Protein AF-A0A951AWW9-F1 (afdb_monomer)

Secondary structure (DSSP, 8-state):
----------SPEEEEEEEE--HHHHHHHHHHHHHHHHTTSS--EEEEEE--S------

Structure (mmCIF, N/CA/C/O backbone):
data_AF-A0A951AWW9-F1
#
_entry.id   AF-A0A951AWW9-F1
#
loop_
_atom_site.group_PDB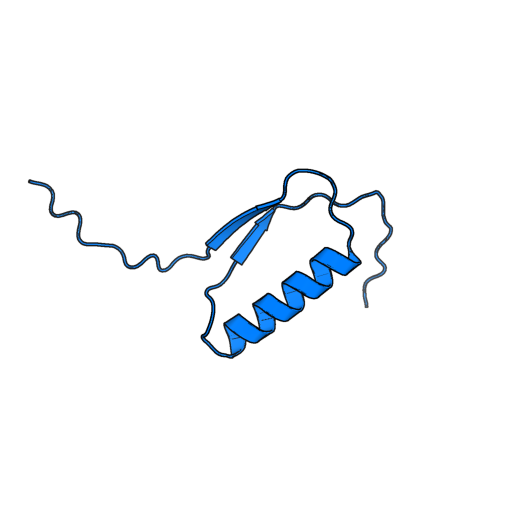
_atom_site.id
_atom_site.type_symbol
_atom_site.label_atom_id
_atom_site.label_alt_id
_atom_site.label_comp_id
_atom_site.label_asym_id
_atom_site.label_entity_id
_atom_site.label_seq_id
_atom_site.pdbx_PDB_ins_code
_atom_site.Cartn_x
_atom_site.Cartn_y
_atom_site.Cartn_z
_atom_site.occupancy
_atom_site.B_iso_or_equiv
_atom_site.auth_seq_id
_atom_site.auth_comp_id
_atom_site.auth_asym_id
_atom_site.auth_atom_id
_atom_site.pdbx_PDB_model_num
ATOM 1 N N . MET A 1 1 ? 2.599 26.061 -33.770 1.00 44.09 1 MET A N 1
ATOM 2 C CA . MET A 1 1 ? 3.359 24.881 -34.222 1.00 44.09 1 MET A CA 1
ATOM 3 C C . MET A 1 1 ? 4.250 24.478 -33.062 1.00 44.09 1 MET A C 1
ATOM 5 O O . MET A 1 1 ? 5.423 24.807 -33.047 1.00 44.09 1 MET A O 1
ATOM 9 N N . ASN A 1 2 ? 3.638 23.920 -32.015 1.00 42.22 2 ASN A N 1
ATOM 10 C CA . ASN A 1 2 ? 4.392 23.343 -30.912 1.00 42.22 2 ASN A CA 1
ATOM 11 C C . ASN A 1 2 ? 4.507 21.862 -31.236 1.00 42.22 2 ASN A C 1
ATOM 13 O O . ASN A 1 2 ? 3.545 21.116 -31.061 1.00 42.22 2 ASN A O 1
ATOM 17 N N . ASP A 1 3 ? 5.668 21.485 -31.761 1.00 52.41 3 ASP A N 1
ATOM 18 C CA . ASP A 1 3 ? 6.163 20.118 -31.688 1.00 52.41 3 ASP A CA 1
ATOM 19 C C . ASP A 1 3 ? 6.333 19.773 -30.205 1.00 52.41 3 ASP A C 1
ATOM 21 O O . ASP A 1 3 ? 7.396 19.941 -29.609 1.00 52.41 3 ASP A O 1
ATOM 25 N N . SER A 1 4 ? 5.248 19.332 -29.574 1.00 48.16 4 SER A N 1
ATOM 26 C CA . SER A 1 4 ? 5.308 18.631 -28.300 1.00 48.16 4 SER A CA 1
ATOM 27 C C . SER A 1 4 ? 5.730 17.207 -28.617 1.00 48.16 4 SER A C 1
ATOM 29 O O . SER A 1 4 ? 4.903 16.307 -28.754 1.00 48.16 4 SER A O 1
ATOM 31 N N . ALA A 1 5 ? 7.037 17.044 -28.822 1.00 48.50 5 ALA A N 1
ATOM 32 C CA . ALA A 1 5 ? 7.686 15.749 -28.857 1.00 48.50 5 ALA A CA 1
ATOM 33 C C . ALA A 1 5 ? 7.125 14.888 -27.718 1.00 48.50 5 ALA A C 1
ATOM 35 O O . ALA A 1 5 ? 7.121 15.308 -26.560 1.00 48.50 5 ALA A O 1
ATOM 36 N N . SER A 1 6 ? 6.609 13.716 -28.089 1.00 56.91 6 SER A N 1
ATOM 37 C CA . SER A 1 6 ? 6.183 12.643 -27.197 1.00 56.91 6 SER A CA 1
ATOM 38 C C . SER A 1 6 ? 7.190 12.490 -26.059 1.00 56.91 6 SER A C 1
ATOM 40 O O . SER A 1 6 ? 8.263 11.921 -26.262 1.00 56.91 6 SER A O 1
ATOM 42 N N . ILE A 1 7 ? 6.845 12.961 -24.858 1.00 55.69 7 ILE A N 1
ATOM 43 C CA . ILE A 1 7 ? 7.447 12.397 -23.658 1.00 55.69 7 ILE A CA 1
ATOM 44 C C . ILE A 1 7 ? 7.055 10.922 -23.698 1.00 55.69 7 ILE A C 1
ATOM 46 O O . ILE A 1 7 ? 5.879 10.578 -23.690 1.00 55.69 7 ILE A O 1
ATOM 50 N N . ALA A 1 8 ? 8.021 10.023 -23.854 1.00 55.62 8 ALA A N 1
ATOM 51 C CA . ALA A 1 8 ? 7.770 8.675 -23.381 1.00 55.62 8 ALA A CA 1
ATOM 52 C C . ALA A 1 8 ? 7.387 8.853 -21.905 1.00 55.62 8 ALA A C 1
ATOM 54 O O . ALA A 1 8 ? 8.151 9.474 -21.166 1.00 55.62 8 ALA A O 1
ATOM 55 N N . GLU A 1 9 ? 6.182 8.444 -21.515 1.00 61.09 9 GLU A N 1
ATOM 56 C CA . GLU A 1 9 ? 5.681 8.519 -20.140 1.00 61.09 9 GLU A CA 1
ATOM 57 C C . GLU A 1 9 ? 6.683 7.805 -19.209 1.00 61.09 9 GLU A C 1
ATOM 59 O O . GLU A 1 9 ? 6.644 6.592 -19.039 1.00 61.09 9 GLU A O 1
ATOM 64 N N . THR A 1 10 ? 7.666 8.544 -18.683 1.00 72.81 10 THR A N 1
ATOM 65 C CA . THR A 1 10 ? 8.813 8.016 -17.910 1.00 72.81 10 THR A CA 1
ATOM 66 C C . THR A 1 10 ? 8.534 8.096 -16.401 1.00 72.81 10 THR A C 1
ATOM 68 O O . THR A 1 10 ? 9.427 7.927 -15.577 1.00 72.81 10 THR A O 1
ATOM 71 N N . GLY A 1 11 ? 7.297 8.420 -16.024 1.00 83.25 11 GLY A N 1
ATOM 72 C CA . GLY A 1 11 ? 6.854 8.503 -14.638 1.00 83.25 11 GLY A CA 1
ATOM 73 C C . GLY A 1 11 ? 6.181 7.213 -14.165 1.00 83.25 11 GLY A C 1
ATOM 74 O O . GLY A 1 11 ? 5.811 6.371 -14.985 1.00 83.25 11 GLY A O 1
ATOM 75 N N . PRO A 1 12 ? 5.996 7.052 -12.845 1.00 93.81 12 PRO A N 1
ATOM 76 C CA . PRO A 1 12 ? 5.178 5.970 -12.320 1.00 93.81 12 PRO A CA 1
ATOM 77 C C . PRO A 1 12 ? 3.736 6.104 -12.820 1.00 93.81 12 PRO A C 1
ATOM 79 O O . PRO A 1 12 ? 3.216 7.211 -12.980 1.00 93.81 12 PRO A O 1
ATOM 82 N N . GLU A 1 13 ? 3.077 4.968 -13.023 1.00 95.50 13 GLU A N 1
ATOM 83 C CA . GLU A 1 13 ? 1.639 4.923 -13.274 1.00 95.50 13 GLU A CA 1
ATOM 84 C C . GLU A 1 13 ? 0.885 5.436 -12.036 1.00 95.50 13 GLU A C 1
ATOM 86 O O . GLU A 1 13 ? 1.314 5.192 -10.909 1.00 95.50 13 GLU A O 1
ATOM 91 N N . TRP A 1 14 ? -0.240 6.126 -12.227 1.00 96.56 14 TRP A N 1
ATOM 92 C CA . TRP A 1 14 ? -1.093 6.611 -11.139 1.00 96.56 14 TRP A CA 1
ATOM 93 C C . TRP A 1 14 ? -2.480 5.985 -11.236 1.00 96.56 14 TRP A C 1
ATOM 95 O O . TRP A 1 14 ? -3.172 6.161 -12.237 1.00 96.56 14 TRP A O 1
ATOM 105 N N . VAL A 1 15 ? -2.896 5.275 -10.187 1.00 96.44 15 VAL A N 1
ATOM 106 C CA . VAL A 1 15 ? -4.197 4.594 -10.123 1.00 96.44 15 VAL A CA 1
ATOM 107 C C . VAL A 1 15 ? -4.876 4.888 -8.790 1.00 96.44 15 VAL A C 1
ATOM 109 O O . VAL A 1 15 ? -4.225 4.945 -7.749 1.00 96.44 15 VAL A O 1
ATOM 112 N N . THR A 1 16 ? -6.203 5.000 -8.808 1.00 97.75 16 THR A N 1
ATOM 113 C CA . THR A 1 16 ? -7.041 5.089 -7.605 1.00 97.75 16 THR A CA 1
ATOM 114 C C . THR A 1 16 ? -8.019 3.919 -7.587 1.00 97.75 16 THR A C 1
ATOM 116 O O . THR A 1 16 ? -8.650 3.626 -8.600 1.00 97.75 16 THR A O 1
ATOM 119 N N . HIS A 1 17 ? -8.148 3.241 -6.448 1.00 97.56 17 HIS A N 1
ATOM 120 C CA . HIS A 1 17 ? -9.218 2.278 -6.205 1.00 97.56 17 HIS A CA 1
ATOM 121 C C . HIS A 1 17 ? -10.360 2.969 -5.462 1.00 97.56 17 HIS A C 1
ATOM 123 O O . HIS A 1 17 ? -10.154 3.513 -4.379 1.00 97.56 17 HIS A O 1
ATOM 129 N N . GLU A 1 18 ? -11.569 2.919 -6.013 1.00 97.38 18 GLU A N 1
ATOM 130 C CA . GLU A 1 18 ? -12.737 3.477 -5.337 1.00 97.38 18 GLU A CA 1
ATOM 131 C C . GLU A 1 18 ? -13.242 2.545 -4.227 1.00 97.38 18 GLU A C 1
ATOM 133 O O . GLU A 1 18 ? -13.523 1.365 -4.449 1.00 97.38 18 GLU A O 1
ATOM 138 N N . GLY A 1 19 ? -13.383 3.101 -3.024 1.00 97.19 19 GLY A N 1
ATOM 139 C CA . GLY A 1 19 ? -13.954 2.430 -1.861 1.00 97.19 19 GLY A CA 1
ATOM 140 C C . GLY A 1 19 ? -13.017 1.448 -1.140 1.00 97.19 19 GLY A C 1
ATOM 141 O O . GLY A 1 19 ? -11.887 1.206 -1.581 1.00 97.19 19 GLY A O 1
ATOM 142 N N . PRO A 1 20 ? -13.491 0.866 -0.017 1.00 97.88 20 PRO A N 1
ATOM 143 C CA . PRO A 1 20 ? -12.663 0.038 0.850 1.00 97.88 20 PRO A CA 1
ATOM 144 C C . PRO A 1 20 ? -12.168 -1.240 0.164 1.00 97.88 20 PRO A C 1
ATOM 146 O O . PRO A 1 20 ? -12.943 -2.082 -0.291 1.00 97.88 20 PRO A O 1
ATOM 149 N N . LEU A 1 21 ? -10.853 -1.413 0.166 1.00 97.81 21 LEU A N 1
ATOM 150 C CA . LEU A 1 21 ? -10.119 -2.547 -0.362 1.00 97.81 21 LEU A CA 1
ATOM 151 C C . LEU A 1 21 ? -9.581 -3.403 0.798 1.00 97.81 21 LEU A C 1
ATOM 153 O O . L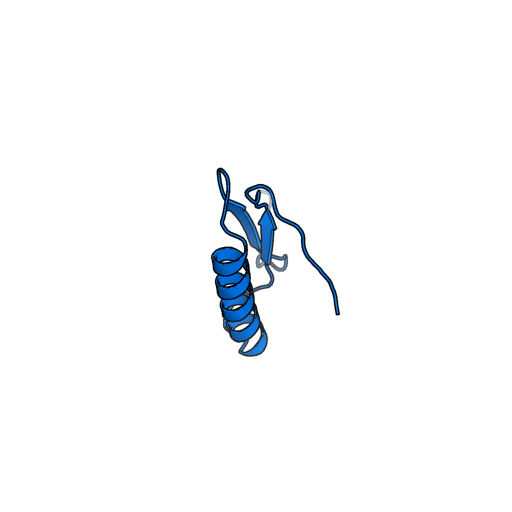EU A 1 21 ? -8.829 -2.893 1.628 1.00 97.81 21 LEU A O 1
ATOM 157 N N . PRO A 1 22 ? -9.910 -4.703 0.887 1.00 97.06 22 PRO A N 1
ATOM 158 C CA . PRO A 1 22 ? -9.299 -5.597 1.871 1.00 97.06 22 PRO A CA 1
ATOM 159 C C . PRO A 1 22 ? -7.764 -5.629 1.768 1.00 97.06 22 PRO A C 1
ATOM 161 O O . PRO A 1 22 ? -7.206 -5.641 0.669 1.00 97.06 22 PRO A O 1
ATOM 164 N N . TYR A 1 23 ? -7.079 -5.621 2.916 1.00 95.06 23 TYR A N 1
ATOM 165 C CA . TYR A 1 23 ? -5.615 -5.508 2.983 1.00 95.06 23 TYR A CA 1
ATOM 166 C C . TYR A 1 23 ? -4.886 -6.675 2.303 1.00 95.06 23 TYR A C 1
ATOM 168 O O . TYR A 1 23 ? -3.911 -6.466 1.590 1.00 95.06 23 TYR A O 1
ATOM 176 N N . ASP A 1 24 ? -5.381 -7.899 2.472 1.00 96.00 24 ASP A N 1
ATOM 177 C CA . ASP A 1 24 ? -4.852 -9.113 1.844 1.00 96.00 24 ASP A CA 1
ATOM 178 C C . ASP A 1 24 ? -4.914 -9.052 0.311 1.00 96.00 24 ASP A C 1
ATOM 180 O O . ASP A 1 24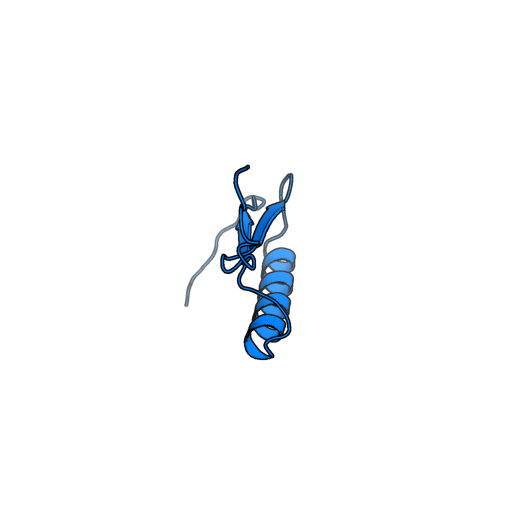 ? -3.942 -9.385 -0.370 1.00 96.00 24 ASP A O 1
ATOM 184 N N . ARG A 1 25 ? -6.021 -8.541 -0.238 1.00 97.56 25 ARG A N 1
ATOM 185 C CA . ARG A 1 25 ? -6.173 -8.315 -1.680 1.00 97.56 25 ARG A CA 1
ATOM 186 C C . ARG A 1 25 ? -5.204 -7.252 -2.192 1.00 97.56 25 ARG A C 1
ATOM 188 O O . ARG A 1 25 ? -4.611 -7.434 -3.254 1.00 97.56 25 ARG A O 1
ATOM 195 N N . ALA A 1 26 ? -5.042 -6.154 -1.454 1.00 96.75 26 ALA A N 1
ATOM 196 C CA . ALA A 1 26 ? -4.081 -5.113 -1.807 1.00 96.75 26 ALA A CA 1
ATOM 197 C C . ALA A 1 26 ? -2.644 -5.648 -1.790 1.00 96.75 26 ALA A C 1
ATOM 199 O O . ALA A 1 26 ? -1.889 -5.412 -2.731 1.00 96.75 26 ALA A O 1
ATOM 200 N N . LEU A 1 27 ? -2.290 -6.425 -0.764 1.00 96.12 27 LEU A N 1
ATOM 201 C CA . LEU A 1 27 ? -0.966 -7.016 -0.620 1.00 96.12 27 LEU A CA 1
ATOM 202 C C . LEU A 1 27 ? -0.640 -7.978 -1.769 1.00 96.12 27 LEU A C 1
ATOM 204 O O . LEU A 1 27 ? 0.451 -7.894 -2.329 1.00 96.12 27 LEU A O 1
ATOM 208 N N . ALA A 1 28 ? -1.583 -8.840 -2.159 1.00 98.19 28 ALA A N 1
ATOM 209 C CA . ALA A 1 28 ? -1.408 -9.731 -3.305 1.00 98.19 28 ALA A CA 1
ATOM 210 C C . ALA A 1 28 ? -1.165 -8.941 -4.606 1.00 98.19 28 ALA A C 1
ATOM 212 O O . ALA A 1 28 ? -0.192 -9.192 -5.314 1.00 98.19 28 ALA A O 1
ATOM 213 N N . ALA A 1 29 ? -1.973 -7.909 -4.873 1.00 97.94 29 ALA A N 1
ATOM 214 C CA . ALA A 1 29 ? -1.796 -7.056 -6.049 1.00 97.94 29 ALA A CA 1
ATOM 215 C C . ALA A 1 29 ? -0.445 -6.310 -6.045 1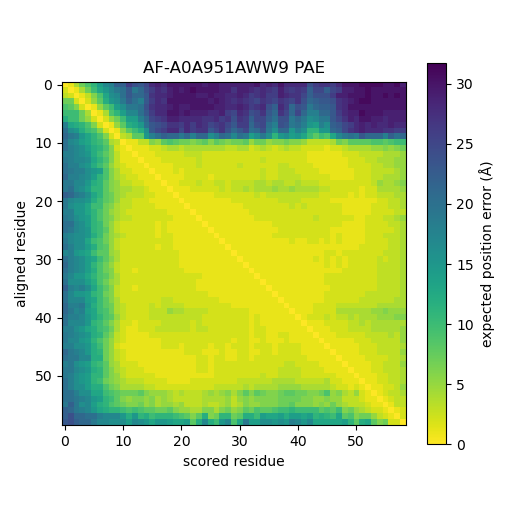.00 97.94 29 ALA A C 1
ATOM 217 O O . ALA A 1 29 ? 0.207 -6.186 -7.084 1.00 97.94 29 ALA A O 1
ATOM 218 N N . MET A 1 30 ? 0.014 -5.849 -4.876 1.00 97.44 30 MET A N 1
ATOM 219 C CA . MET A 1 30 ? 1.337 -5.235 -4.722 1.00 97.44 30 MET A CA 1
ATOM 220 C C . MET A 1 30 ? 2.470 -6.227 -5.014 1.00 97.44 30 MET A C 1
ATOM 222 O O . MET A 1 30 ? 3.456 -5.853 -5.648 1.00 97.44 30 MET A O 1
ATOM 226 N N . GLN A 1 31 ? 2.343 -7.483 -4.578 1.00 98.31 31 GLN A N 1
ATOM 227 C CA . GLN A 1 31 ? 3.330 -8.535 -4.841 1.00 98.31 31 GLN A CA 1
ATOM 228 C C . GLN A 1 31 ? 3.412 -8.878 -6.333 1.00 98.31 31 GLN A C 1
ATOM 230 O O . GLN A 1 31 ? 4.517 -8.976 -6.874 1.00 98.31 31 GLN A O 1
ATOM 235 N N . ASP A 1 32 ? 2.269 -8.977 -7.011 1.00 98.25 32 ASP A N 1
ATOM 236 C CA . ASP A 1 32 ? 2.211 -9.220 -8.454 1.00 98.25 32 ASP A CA 1
ATOM 237 C C . ASP A 1 32 ? 2.843 -8.063 -9.240 1.00 98.25 32 ASP A C 1
ATOM 239 O O . ASP A 1 32 ? 3.680 -8.276 -10.125 1.00 98.25 32 ASP A O 1
ATOM 243 N N . ARG A 1 33 ? 2.519 -6.814 -8.872 1.00 97.94 33 ARG A N 1
ATOM 244 C CA . ARG A 1 33 ? 3.121 -5.624 -9.489 1.00 97.94 33 ARG A CA 1
ATOM 245 C C . ARG A 1 33 ? 4.629 -5.573 -9.254 1.00 97.94 33 ARG A C 1
ATOM 247 O O . ARG A 1 33 ? 5.374 -5.297 -10.191 1.00 97.94 33 ARG A O 1
ATOM 254 N N . LEU A 1 34 ? 5.093 -5.889 -8.044 1.00 97.81 34 LEU A N 1
ATOM 255 C CA . LEU A 1 34 ? 6.517 -5.971 -7.712 1.00 97.81 34 LEU A CA 1
ATOM 256 C C . LEU A 1 34 ? 7.242 -6.99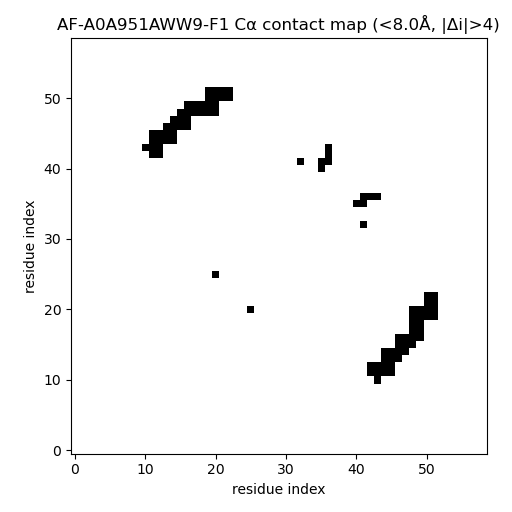7 -8.594 1.00 97.81 34 LEU A C 1
ATOM 258 O O . LEU A 1 34 ? 8.328 -6.711 -9.098 1.00 97.81 34 LEU A O 1
ATOM 262 N N . ALA A 1 35 ? 6.658 -8.183 -8.782 1.00 98.31 35 ALA A N 1
ATOM 263 C CA . ALA A 1 35 ? 7.228 -9.216 -9.640 1.00 98.31 35 ALA A CA 1
ATOM 264 C C . ALA A 1 35 ? 7.338 -8.736 -11.098 1.00 98.31 35 ALA A C 1
ATOM 266 O O . ALA A 1 35 ? 8.393 -8.894 -11.714 1.00 98.31 35 ALA A O 1
ATOM 267 N N . ALA A 1 36 ? 6.296 -8.081 -11.618 1.00 97.62 36 ALA A N 1
ATOM 268 C CA . ALA A 1 36 ? 6.295 -7.520 -12.967 1.00 97.62 36 ALA A CA 1
ATOM 269 C C . ALA A 1 36 ? 7.331 -6.395 -13.143 1.00 97.6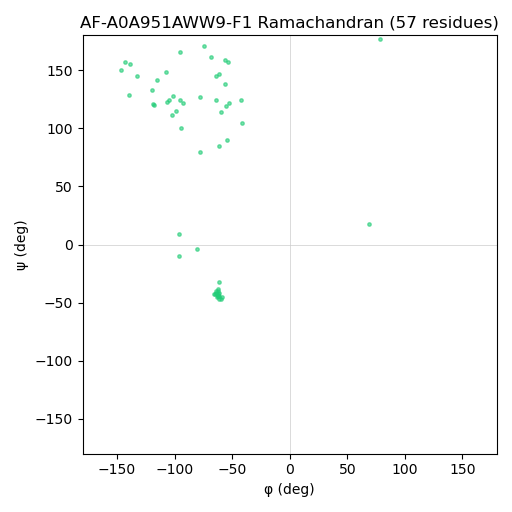2 36 ALA A C 1
ATOM 271 O O . ALA A 1 36 ? 8.055 -6.388 -14.138 1.00 97.62 36 ALA A O 1
ATOM 272 N N . ILE A 1 37 ? 7.468 -5.494 -12.164 1.00 95.94 37 ILE A N 1
ATOM 273 C CA . ILE A 1 37 ? 8.488 -4.432 -12.175 1.00 95.94 37 ILE A CA 1
ATOM 274 C C . ILE A 1 37 ? 9.893 -5.038 -12.190 1.00 95.94 37 ILE A C 1
ATOM 276 O O . ILE A 1 37 ? 10.727 -4.659 -13.009 1.00 95.94 37 ILE A O 1
ATOM 280 N N . ARG A 1 38 ? 10.157 -6.032 -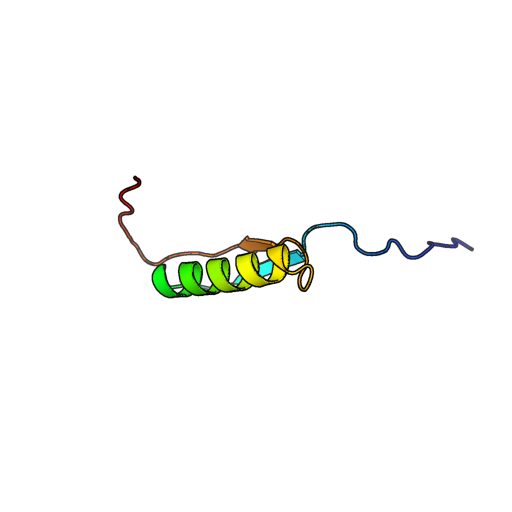11.333 1.00 97.12 38 ARG A N 1
ATOM 281 C CA . ARG A 1 38 ? 11.457 -6.725 -11.286 1.00 97.12 38 ARG A CA 1
ATOM 282 C C . ARG A 1 38 ? 11.801 -7.428 -12.597 1.00 97.12 38 ARG A C 1
ATOM 284 O O . ARG A 1 38 ? 12.974 -7.510 -12.944 1.00 97.12 38 ARG A O 1
ATOM 291 N N . ALA A 1 39 ? 10.797 -7.923 -13.315 1.00 97.88 39 ALA A N 1
ATOM 292 C CA . ALA A 1 39 ? 10.964 -8.530 -14.631 1.00 97.88 39 ALA A CA 1
ATOM 293 C C . ALA A 1 39 ? 11.085 -7.501 -15.775 1.00 97.88 39 ALA A C 1
ATOM 295 O O . ALA A 1 39 ? 11.271 -7.899 -16.922 1.00 97.88 39 ALA A O 1
ATOM 296 N N . GLY A 1 40 ? 10.951 -6.198 -15.497 1.00 95.38 40 GLY A N 1
ATOM 297 C CA . GLY A 1 40 ? 10.889 -5.149 -16.520 1.00 95.38 40 GLY A CA 1
ATOM 298 C C . GLY A 1 40 ? 9.605 -5.182 -17.360 1.00 95.38 40 GLY A C 1
ATOM 299 O O . GLY A 1 40 ? 9.570 -4.616 -18.447 1.00 95.38 40 GLY A O 1
ATOM 300 N N . ALA A 1 41 ? 8.562 -5.866 -16.880 1.00 95.88 41 ALA A N 1
ATOM 301 C CA . ALA A 1 41 ? 7.306 -6.099 -17.593 1.00 95.88 41 ALA A CA 1
ATOM 302 C C . ALA A 1 41 ? 6.200 -5.088 -17.237 1.00 95.88 41 ALA A C 1
ATOM 304 O O . ALA A 1 41 ? 5.157 -5.067 -17.887 1.00 95.88 41 ALA A O 1
ATOM 305 N N . ALA A 1 42 ? 6.407 -4.263 -16.209 1.00 95.06 42 ALA A N 1
ATOM 306 C CA . ALA A 1 42 ? 5.496 -3.195 -15.811 1.00 95.06 42 ALA A CA 1
ATOM 307 C C . ALA A 1 42 ? 6.278 -1.995 -15.248 1.00 95.06 42 ALA A C 1
ATOM 309 O O . ALA A 1 42 ? 7.342 -2.202 -14.655 1.00 95.06 42 ALA A O 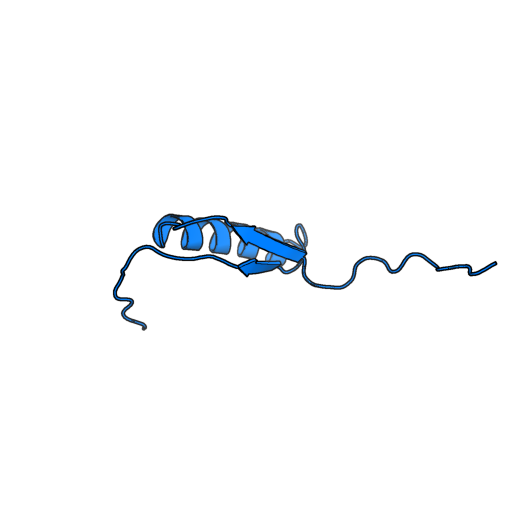1
ATOM 310 N N . PRO A 1 43 ? 5.765 -0.759 -15.395 1.00 94.25 43 PRO A N 1
ATOM 311 C CA . PRO A 1 43 ? 6.357 0.412 -14.761 1.00 94.25 43 PRO A CA 1
ATOM 312 C C . PRO A 1 43 ? 6.061 0.442 -13.255 1.00 94.25 43 PRO A C 1
ATOM 314 O O . PRO A 1 43 ? 5.227 -0.307 -12.731 1.00 94.25 43 PRO A O 1
ATOM 317 N N . GLU A 1 44 ? 6.713 1.361 -12.549 1.00 95.81 44 GLU A N 1
ATOM 318 C CA . GLU A 1 44 ? 6.348 1.709 -11.174 1.00 95.81 44 GLU A CA 1
ATOM 319 C C . GLU A 1 44 ? 4.874 2.154 -11.084 1.00 95.81 44 GLU A C 1
ATOM 321 O O . GLU A 1 44 ? 4.249 2.505 -12.087 1.00 95.81 44 GLU A O 1
ATOM 326 N N . LEU A 1 45 ? 4.287 2.084 -9.887 1.00 96.38 45 LEU A N 1
ATOM 327 C CA . LEU A 1 45 ? 2.880 2.412 -9.645 1.00 96.38 45 LEU A CA 1
ATOM 328 C C . LEU A 1 45 ? 2.731 3.173 -8.332 1.00 96.38 45 LEU A C 1
ATOM 330 O O . LEU A 1 45 ? 3.147 2.685 -7.282 1.00 96.38 45 LEU A O 1
ATOM 334 N N . VAL A 1 46 ? 2.054 4.313 -8.390 1.00 96.81 46 VAL A N 1
ATOM 335 C CA . VAL A 1 46 ? 1.445 4.957 -7.233 1.00 96.81 46 VAL A CA 1
ATOM 336 C C . VAL A 1 46 ? -0.035 4.595 -7.217 1.00 96.81 46 VAL A C 1
ATOM 338 O O . VAL A 1 46 ? -0.791 4.957 -8.119 1.00 96.81 46 VAL A O 1
ATOM 341 N N . TRP A 1 47 ? -0.445 3.854 -6.189 1.00 97.81 47 TRP A N 1
ATOM 342 C CA . TRP A 1 47 ? -1.810 3.361 -6.046 1.00 97.81 47 TRP A CA 1
ATOM 343 C C . TRP A 1 47 ? -2.466 3.930 -4.791 1.00 97.81 47 TRP A C 1
ATOM 345 O O . TRP A 1 47 ? -1.981 3.718 -3.680 1.00 97.81 47 TRP A O 1
ATOM 355 N N . LEU A 1 48 ? -3.564 4.661 -4.971 1.00 98.25 48 LEU A N 1
ATOM 356 C CA . LEU A 1 48 ? -4.357 5.229 -3.887 1.00 98.25 48 LEU A CA 1
ATOM 357 C C . LEU A 1 48 ? -5.479 4.253 -3.532 1.00 98.25 48 LEU A C 1
ATOM 359 O O . LEU A 1 48 ? -6.290 3.898 -4.389 1.00 98.25 48 LEU A O 1
ATOM 363 N N . VAL A 1 49 ? -5.517 3.825 -2.272 1.00 97.94 49 VAL A N 1
ATOM 364 C CA . VAL A 1 49 ? -6.487 2.853 -1.754 1.00 97.94 49 VAL A CA 1
ATOM 365 C C . VAL A 1 49 ? -6.974 3.270 -0.371 1.00 97.94 49 VAL A C 1
ATOM 367 O O . VAL A 1 49 ? -6.265 3.943 0.376 1.00 97.94 49 VAL A O 1
ATOM 370 N N . GLU A 1 50 ? -8.164 2.808 -0.009 1.00 97.94 50 GLU A N 1
ATOM 371 C CA . GLU A 1 50 ? -8.698 2.874 1.349 1.00 97.94 50 GLU A CA 1
ATOM 372 C C . GLU A 1 50 ? -8.849 1.450 1.875 1.00 97.94 50 GLU A C 1
ATOM 374 O O . GLU A 1 50 ? -9.255 0.569 1.126 1.00 97.94 50 GLU A O 1
ATOM 379 N N . HIS A 1 51 ? -8.559 1.193 3.149 1.00 97.12 51 HIS A N 1
ATOM 380 C CA . HIS A 1 51 ? -8.791 -0.119 3.755 1.00 97.12 51 HIS A CA 1
ATOM 381 C C . HIS A 1 51 ? -9.977 -0.075 4.727 1.00 97.12 51 HIS A C 1
ATOM 383 O O . HIS A 1 51 ? -10.176 0.942 5.397 1.00 97.12 51 HIS A O 1
ATOM 389 N N . PRO A 1 52 ? -10.743 -1.175 4.878 1.00 96.81 52 PRO A N 1
ATOM 390 C CA . PRO A 1 52 ? -11.587 -1.364 6.055 1.00 96.81 52 PRO A CA 1
ATOM 391 C C . PRO A 1 52 ? -10.761 -1.231 7.351 1.00 96.81 52 PRO A C 1
ATOM 393 O O . PRO A 1 52 ? -9.552 -1.468 7.310 1.00 96.81 52 PRO A O 1
ATOM 396 N N . PRO A 1 53 ? -11.372 -0.906 8.508 1.00 97.00 53 PRO A N 1
ATOM 397 C CA . PRO A 1 53 ? -10.643 -0.770 9.769 1.00 97.00 53 PRO A CA 1
ATOM 398 C C . PRO A 1 53 ? -9.791 -2.006 10.080 1.00 97.00 53 PRO A C 1
ATOM 400 O O . PRO A 1 53 ? -10.318 -3.114 10.191 1.00 97.00 53 PRO A O 1
ATOM 403 N N . LEU A 1 54 ? -8.478 -1.814 10.235 1.00 94.12 54 LEU A N 1
ATOM 404 C CA . LEU A 1 54 ? -7.547 -2.881 10.589 1.00 94.12 54 LEU A CA 1
ATOM 405 C C . LEU A 1 54 ? -6.440 -2.398 11.527 1.00 94.12 54 LEU A C 1
ATOM 407 O O . LEU A 1 54 ? -6.082 -1.221 11.541 1.00 94.12 54 LEU A O 1
ATOM 411 N N . TYR A 1 55 ? -5.859 -3.343 12.262 1.00 90.69 55 TYR A N 1
ATOM 412 C CA . TYR A 1 55 ? -4.593 -3.156 12.960 1.00 90.69 55 TYR A CA 1
ATOM 413 C C . TYR A 1 55 ? -3.498 -3.898 12.200 1.00 90.69 55 TYR A C 1
ATOM 415 O O . TYR A 1 55 ? -3.598 -5.104 11.983 1.00 90.69 55 TYR A O 1
ATOM 423 N N . THR A 1 56 ? -2.442 -3.186 11.815 1.00 88.00 56 THR A N 1
ATOM 424 C CA . THR A 1 56 ? -1.227 -3.779 11.249 1.00 88.00 56 THR A CA 1
ATOM 425 C C . THR A 1 56 ? -0.151 -3.836 12.322 1.00 88.00 56 THR A C 1
ATOM 427 O O . THR A 1 56 ? 0.168 -2.813 12.928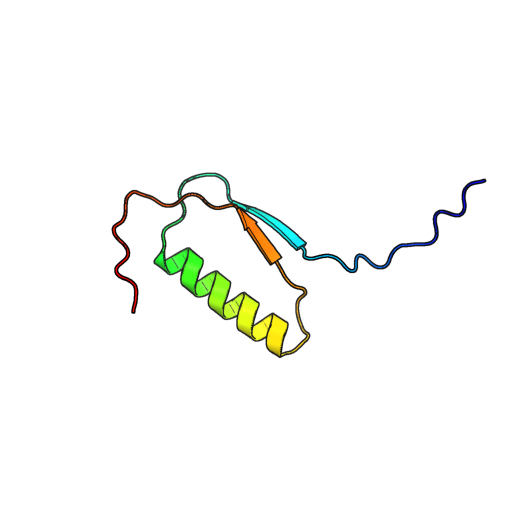 1.00 88.00 56 THR A O 1
ATOM 430 N N . ALA A 1 57 ? 0.438 -5.007 12.535 1.00 89.88 57 ALA A N 1
ATOM 431 C CA . ALA A 1 57 ? 1.649 -5.147 13.332 1.00 89.88 57 ALA A CA 1
ATOM 432 C C . ALA A 1 57 ? 2.831 -5.308 12.372 1.00 89.88 57 ALA A C 1
ATOM 434 O O . ALA A 1 57 ? 2.906 -6.299 11.649 1.00 89.88 57 ALA A O 1
ATOM 435 N N . GLY A 1 58 ? 3.706 -4.303 12.324 1.00 86.19 58 GLY A N 1
ATOM 436 C CA . GLY A 1 58 ? 4.941 -4.379 11.546 1.00 86.19 58 GLY A CA 1
ATOM 437 C C . GLY A 1 58 ? 5.929 -5.388 12.138 1.00 86.19 58 GLY A C 1
ATOM 438 O O . GLY A 1 58 ? 5.824 -5.754 13.310 1.00 86.19 58 GLY A O 1
ATOM 439 N N . THR A 1 59 ? 6.891 -5.804 11.319 1.00 69.06 59 THR A N 1
ATOM 440 C CA . THR A 1 59 ? 8.066 -6.603 11.705 1.00 69.06 59 THR A CA 1
ATOM 441 C C . THR A 1 59 ? 9.335 -5.826 11.433 1.00 69.06 59 THR A C 1
ATOM 443 O O . THR A 1 59 ? 9.377 -5.206 10.344 1.00 69.06 59 THR A O 1
#

pLDDT: mean 88.31, std 16.62, range [42.22, 98.31]

Nearest PDB structures (foldseek):
  7vw7-assembly1_D  TM=4.595E-01  e=3.697E+00  Enterococcus hirae
  1tvm-assembly1_A  TM=4.417E-01  e=7.355E+00  Escherichia coli
  4mej-assembly1_A  TM=4.335E-01  e=8.440E+00  Lactobacillus helveticus H10
  2x7m-assembly1_A  TM=3.090E-01  e=6.409E+00  Methanopyrus kandleri AV19

Sequence (59 aa):
MNDSASIAETGPEWVTHEGPLPYDRALAAMQDRLAAIRAGAAPELVWLVEHPPLYTAGT

Foldseek 3Di:
DDPPPDDPCQDAAEEEDPDADAPVRVVVVVVVQVVCVVVVNHGHYDYHHHHDDDDDDDD

Radius of gyration: 16.0 Å; Cα contacts (8 Å, |Δi|>4): 46; chains: 1; bounding box: 25×35×48 Å

Solvent-accessible surface area (backbone atoms only — not comparable to full-atom values): 3946 Å² total; per-residue (Å²): 138,79,84,75,70,80,72,72,85,84,63,61,45,80,49,76,51,88,61,71,40,58,64,70,61,50,50,52,54,50,51,54,49,50,53,32,37,76,70,71,74,41,75,56,74,48,75,46,74,40,61,61,97,77,86,84,83,87,131

Mean predicted aligned error: 7.39 Å